Protein AF-A0A6P3CCT5-F1 (afdb_monomer)

Solvent-accessible surface area (backbone atoms only — not comparable to full-atom values): 7921 Å² total; per-residue (Å²): 136,66,64,49,77,50,80,49,79,46,83,69,104,43,73,28,43,35,42,39,41,29,48,18,34,95,93,54,44,45,71,53,70,60,90,46,42,30,32,32,35,24,36,34,40,35,41,38,34,51,84,94,44,77,41,50,36,39,38,41,37,44,31,42,36,44,36,47,75,50,70,50,91,81,46,33,38,36,37,40,35,42,33,44,34,41,35,41,36,40,40,79,89,43,51,36,42,35,39,35,42,39,35,41,36,40,36,34,40,70,86,44,35,40,39,38,40,40,37,40,38,37,43,34,38,41,88,93,40,39,39,39,39,38,37,42,41,40,37,41,33,45,59,96,84,43,73,49,77,47,76,50,75,48,77,45,80,102

Sequence (158 aa):
MRSSLGLRLEKHRGLSITTAFSLGNKQAPIFVQISWLGGGCWLETRAKYLEGKVEPSVSVGLSLGAIRAFNLAGVASGSFSILLYCYIEINTGGDRIAIGLSMTGSAVIVGFVNANVNLLLEASHSGGQTEGTGRLDVEVKISWFYTFRFKRSVTHHF

Organism: NCBI:txid488447

Structure (mmCIF, N/CA/C/O backbone):
data_AF-A0A6P3CCT5-F1
#
_entry.id   AF-A0A6P3CCT5-F1
#
loop_
_atom_site.group_PDB
_atom_site.id
_atom_site.type_symbol
_atom_site.label_atom_id
_atom_site.label_alt_id
_atom_site.label_comp_id
_atom_site.label_asym_id
_atom_site.label_entity_id
_atom_site.label_seq_id
_atom_site.pdbx_PDB_ins_code
_atom_site.Cartn_x
_atom_site.Cartn_y
_atom_site.Cartn_z
_atom_site.occupancy
_atom_site.B_iso_or_equiv
_a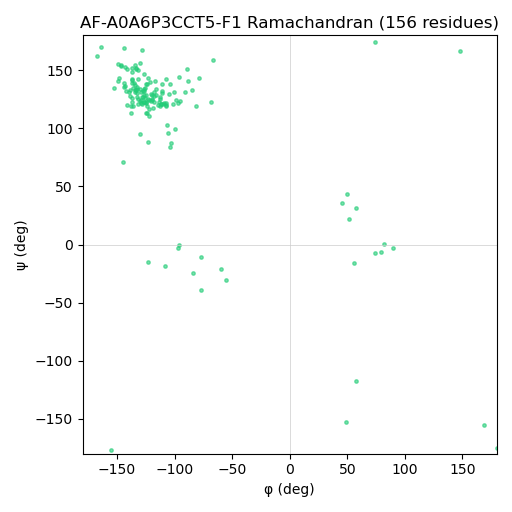tom_site.auth_seq_id
_atom_site.auth_comp_id
_atom_site.auth_asym_id
_atom_site.auth_atom_id
_atom_site.pdbx_PDB_model_num
ATOM 1 N N . MET A 1 1 ? 3.294 17.543 5.366 1.00 53.53 1 MET A N 1
ATOM 2 C CA . MET A 1 1 ? 2.774 16.638 6.414 1.00 53.53 1 MET A CA 1
ATOM 3 C C . MET A 1 1 ? 1.331 17.021 6.702 1.00 53.53 1 MET A C 1
ATOM 5 O O . MET A 1 1 ? 1.086 18.192 6.949 1.00 53.53 1 MET A O 1
ATOM 9 N N . ARG A 1 2 ? 0.378 16.086 6.587 1.00 61.22 2 ARG A N 1
ATOM 10 C CA . ARG A 1 2 ? -1.036 16.317 6.927 1.00 61.22 2 ARG A CA 1
ATOM 11 C C . ARG A 1 2 ? -1.321 15.654 8.272 1.00 61.22 2 ARG A C 1
ATOM 13 O O . ARG A 1 2 ? -1.739 14.502 8.323 1.00 61.22 2 ARG A O 1
ATOM 20 N N . SER A 1 3 ? -1.010 16.360 9.350 1.00 76.88 3 SER A N 1
ATOM 21 C CA . SER A 1 3 ? -1.578 16.051 10.658 1.00 76.88 3 SER A CA 1
ATOM 22 C C . SER A 1 3 ? -2.891 16.815 10.804 1.00 76.88 3 SER A C 1
ATOM 24 O O . SER A 1 3 ? -3.004 17.949 10.338 1.00 76.88 3 SER A O 1
ATOM 26 N N . SER A 1 4 ? -3.903 16.190 11.395 1.00 81.88 4 SER A N 1
ATOM 27 C CA . SER A 1 4 ? -5.170 16.862 11.670 1.00 81.88 4 SER A CA 1
ATOM 28 C C . SER A 1 4 ? -5.673 16.501 13.057 1.00 81.88 4 SER A C 1
ATOM 30 O O . SER A 1 4 ? -5.510 15.374 13.519 1.00 81.88 4 SER A O 1
ATOM 32 N N . LEU A 1 5 ? -6.257 17.488 13.726 1.00 85.56 5 LEU A N 1
ATOM 33 C CA . LEU A 1 5 ? -7.006 17.312 14.957 1.00 85.56 5 LEU A CA 1
ATOM 34 C C . LEU A 1 5 ? -8.345 18.013 14.752 1.00 85.56 5 LEU A C 1
ATOM 36 O O . LEU A 1 5 ? -8.381 19.187 14.387 1.00 85.56 5 LEU A O 1
ATOM 40 N N . GLY A 1 6 ? -9.434 17.282 14.939 1.00 84.69 6 GLY A N 1
ATOM 41 C CA . GLY A 1 6 ? -10.781 17.780 14.720 1.00 84.69 6 GLY A CA 1
ATOM 42 C C . GLY A 1 6 ? -11.697 17.395 15.866 1.00 84.69 6 GLY A C 1
ATOM 43 O O . GLY A 1 6 ? -11.688 16.256 16.328 1.00 84.69 6 GLY A O 1
ATOM 44 N N . LEU A 1 7 ? -12.514 18.353 16.291 1.00 86.38 7 LEU A N 1
ATOM 45 C CA . LEU A 1 7 ? -13.672 18.131 17.142 1.00 86.38 7 LEU A CA 1
ATOM 46 C C . LEU A 1 7 ? -14.901 18.571 16.349 1.00 86.38 7 LEU A C 1
ATOM 48 O O . LEU A 1 7 ? -14.976 19.716 15.906 1.00 86.38 7 LEU A O 1
ATOM 52 N N . ARG A 1 8 ? -15.860 17.668 16.163 1.00 85.25 8 ARG A N 1
ATOM 53 C CA . ARG A 1 8 ? -17.142 17.960 15.522 1.00 85.25 8 ARG A CA 1
ATOM 54 C C . ARG A 1 8 ? -18.260 17.670 16.510 1.00 85.25 8 ARG A C 1
ATOM 56 O O . ARG A 1 8 ? -18.356 16.562 17.033 1.00 85.25 8 ARG A O 1
ATOM 63 N N . LEU A 1 9 ? -19.086 18.680 16.751 1.00 83.50 9 LEU A N 1
ATOM 64 C CA . LEU A 1 9 ? -20.284 18.594 17.575 1.00 83.50 9 LEU A CA 1
ATOM 65 C C . LEU A 1 9 ? -21.486 18.650 16.638 1.00 83.50 9 LEU A C 1
ATOM 67 O O . LEU A 1 9 ? -21.662 19.636 15.925 1.00 83.50 9 LEU A O 1
ATOM 71 N N . GLU A 1 10 ? -22.302 17.604 16.627 1.00 81.31 10 GLU A N 1
ATOM 72 C CA . GLU A 1 10 ? -23.534 17.573 15.841 1.00 81.31 10 GLU A CA 1
ATOM 73 C C . GLU A 1 10 ? -24.719 17.227 16.730 1.00 81.31 10 GLU A C 1
ATOM 75 O O . GLU A 1 10 ? -24.674 16.286 17.525 1.00 81.31 10 GLU A O 1
ATOM 80 N N . LYS A 1 11 ? -25.802 17.990 16.583 1.00 72.88 11 LYS A N 1
ATOM 81 C CA . LYS A 1 11 ? -27.064 17.740 17.273 1.00 72.8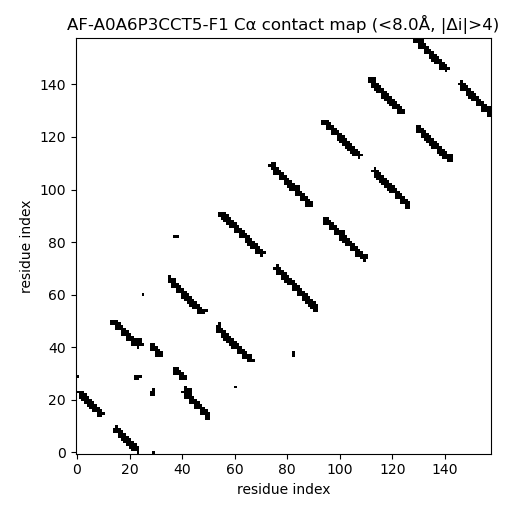8 11 LYS A CA 1
ATOM 82 C C . LYS A 1 11 ? -28.007 17.032 16.308 1.00 72.88 11 LYS A C 1
ATOM 84 O O . LYS A 1 11 ? -28.640 17.681 15.481 1.00 72.88 11 LYS A O 1
ATOM 89 N N . HIS A 1 12 ? -28.109 15.712 16.419 1.00 57.72 12 HIS A N 1
ATOM 90 C CA . HIS A 1 12 ? -29.017 14.906 15.603 1.00 57.72 12 HIS A CA 1
ATOM 91 C C . HIS A 1 12 ? -29.827 13.993 16.527 1.00 57.72 12 HIS A C 1
ATOM 93 O O . HIS A 1 12 ? -29.326 12.963 16.951 1.00 57.72 12 HIS A O 1
ATOM 99 N N . ARG A 1 13 ? -31.045 14.412 16.914 1.00 62.03 13 ARG A N 1
ATOM 100 C CA . ARG A 1 13 ? -31.913 13.784 17.951 1.00 62.03 13 ARG A CA 1
ATOM 101 C C . ARG A 1 13 ? -31.295 13.607 19.363 1.00 62.03 13 ARG A C 1
ATOM 103 O O . ARG A 1 13 ? -32.051 13.519 20.321 1.00 62.03 13 ARG A O 1
ATOM 110 N N . GLY A 1 14 ? -29.973 13.717 19.505 1.00 68.50 14 GLY A N 1
ATOM 111 C CA . GLY A 1 14 ? -29.174 13.816 20.730 1.00 68.50 14 GLY A CA 1
ATOM 112 C C . GLY A 1 14 ? -27.833 14.527 20.463 1.00 68.50 14 GLY A C 1
ATOM 113 O O . GLY A 1 14 ? -27.594 15.017 19.354 1.00 68.50 14 GLY A O 1
ATOM 114 N N . LEU A 1 15 ? -26.966 14.631 21.479 1.00 76.19 15 LEU A N 1
ATOM 115 C CA . LEU A 1 15 ? -25.616 15.199 21.348 1.00 76.19 15 LEU A CA 1
ATOM 116 C C . LEU A 1 15 ? -24.666 14.140 20.777 1.00 76.19 15 LEU A C 1
ATOM 118 O O . LEU A 1 15 ? -24.454 13.108 21.412 1.00 76.19 15 LEU A O 1
ATOM 122 N N . SER A 1 16 ? -24.073 14.413 19.616 1.00 80.75 16 SER A N 1
ATOM 123 C CA . SER A 1 16 ? -22.986 13.607 19.065 1.00 80.75 16 SER A CA 1
ATOM 124 C C . SER A 1 16 ? -21.677 14.388 19.087 1.00 80.75 16 SER A C 1
ATOM 126 O O . SER A 1 16 ? -21.623 15.563 18.712 1.00 80.75 16 SER A O 1
ATOM 128 N N . ILE A 1 17 ? -20.625 13.738 19.576 1.00 82.69 17 ILE A N 1
ATOM 129 C CA . ILE A 1 17 ? -19.292 14.324 19.711 1.00 82.69 17 ILE A CA 1
ATOM 130 C C . ILE A 1 17 ? -18.342 13.422 18.945 1.00 82.69 17 ILE A C 1
ATOM 132 O O . ILE A 1 17 ? -18.218 12.246 19.265 1.00 82.69 17 ILE A O 1
ATOM 136 N N . THR A 1 18 ? -17.677 13.953 17.927 1.00 84.94 18 THR A N 1
ATOM 137 C CA . THR A 1 18 ? -16.633 13.227 17.204 1.00 84.94 18 THR A CA 1
ATOM 138 C C . THR A 1 18 ? -15.305 13.921 17.427 1.00 84.94 18 THR A C 1
ATOM 140 O O . THR A 1 18 ? -15.148 15.082 17.052 1.00 84.94 18 THR A O 1
ATOM 143 N N . THR A 1 19 ? -14.345 13.210 18.006 1.00 87.94 19 THR A N 1
ATOM 144 C CA . THR A 1 19 ? -12.940 13.614 18.032 1.00 87.94 19 THR A CA 1
ATOM 145 C C . THR A 1 19 ? -12.169 12.783 17.020 1.00 87.94 19 THR A C 1
ATOM 147 O O . THR A 1 19 ? -12.398 11.582 16.870 1.00 87.94 19 THR A O 1
ATOM 150 N N . ALA A 1 20 ? -11.268 13.420 16.284 1.00 86.75 20 ALA A N 1
ATOM 151 C CA . ALA A 1 20 ? -10.399 12.755 15.329 1.00 86.75 20 ALA A CA 1
ATOM 152 C C . ALA A 1 20 ? -8.993 13.338 15.423 1.00 86.75 20 ALA A C 1
ATOM 154 O O . ALA A 1 20 ? -8.828 14.554 15.421 1.00 86.75 20 ALA A O 1
ATOM 155 N N . PHE A 1 21 ? -7.997 12.468 15.478 1.00 87.88 21 PHE A N 1
ATOM 156 C CA . PHE A 1 21 ? -6.584 12.785 15.394 1.00 87.88 21 PHE A CA 1
ATOM 157 C C . PHE A 1 21 ? -5.973 11.935 14.284 1.00 87.88 21 PHE A C 1
ATOM 159 O O . PHE A 1 21 ? -6.201 10.729 14.229 1.00 87.88 21 PHE A O 1
ATOM 166 N N . SER A 1 22 ? -5.202 12.547 13.396 1.00 85.69 22 SER A N 1
ATOM 167 C CA . SER A 1 22 ? -4.493 11.834 12.339 1.00 85.69 22 SER A CA 1
ATOM 168 C C . SER A 1 22 ? -3.068 12.351 12.221 1.00 85.69 22 SER A C 1
ATOM 170 O O . SER A 1 22 ? -2.830 13.560 12.171 1.00 85.69 22 SER A O 1
ATOM 172 N N . LEU A 1 23 ? -2.119 11.434 12.121 1.00 85.12 23 LEU A N 1
ATOM 173 C CA . LEU A 1 23 ? -0.722 11.677 11.815 1.00 85.12 23 LEU A CA 1
ATOM 174 C C . LEU A 1 23 ? -0.389 10.848 10.567 1.00 85.12 23 LEU A C 1
ATOM 176 O O . LEU A 1 23 ? -0.026 9.677 10.655 1.00 85.12 23 LEU A O 1
ATOM 180 N N . GLY A 1 24 ? -0.606 11.453 9.393 1.00 83.19 24 GLY A N 1
ATOM 181 C CA . GLY A 1 24 ? -0.783 10.702 8.146 1.00 83.19 24 GLY A CA 1
ATOM 182 C C . GLY A 1 24 ? -2.154 10.021 8.089 1.00 83.19 24 GLY A C 1
ATOM 183 O O . GLY A 1 24 ? -2.923 10.065 9.047 1.00 83.19 24 GLY A O 1
ATOM 184 N N . ASN A 1 25 ? -2.476 9.414 6.953 1.00 82.56 25 ASN A N 1
ATOM 185 C CA . ASN A 1 25 ? -3.620 8.512 6.831 1.00 82.56 25 ASN A CA 1
ATOM 186 C C . ASN A 1 25 ? -3.281 7.363 5.881 1.00 82.56 25 ASN A C 1
ATOM 188 O O . ASN A 1 25 ? -2.276 7.426 5.171 1.00 82.56 25 ASN A O 1
ATOM 192 N N . LYS A 1 26 ? -4.120 6.327 5.830 1.00 80.00 26 LYS A N 1
ATOM 193 C CA . LYS A 1 26 ? -3.873 5.163 4.957 1.00 80.00 26 LYS A CA 1
ATOM 194 C C . LYS A 1 26 ? -3.683 5.531 3.473 1.00 80.00 26 LYS A C 1
ATOM 196 O O . LYS A 1 26 ? -2.951 4.847 2.766 1.00 80.00 26 LYS A O 1
ATOM 201 N N . GLN A 1 27 ? -4.314 6.606 2.986 1.00 80.06 27 GLN A N 1
ATOM 202 C CA . GLN A 1 27 ? -4.180 7.058 1.588 1.00 80.06 27 GLN A CA 1
ATOM 203 C C . GLN A 1 27 ? -2.943 7.936 1.334 1.00 80.06 27 GLN A C 1
ATOM 205 O O . GLN A 1 27 ? -2.474 8.041 0.204 1.00 80.06 27 GLN A O 1
ATOM 210 N N . ALA A 1 28 ? -2.437 8.594 2.369 1.00 81.06 28 ALA A N 1
ATOM 211 C CA . ALA A 1 28 ? -1.333 9.539 2.350 1.00 81.06 28 ALA A CA 1
ATOM 212 C C . ALA A 1 28 ? -0.527 9.381 3.653 1.00 81.06 28 ALA A C 1
ATOM 214 O O . ALA A 1 28 ? -0.595 10.242 4.545 1.00 81.06 28 ALA A O 1
ATOM 215 N N . PRO A 1 29 ? 0.209 8.262 3.795 1.00 85.00 29 PRO A N 1
ATOM 216 C CA . PRO A 1 29 ? 1.029 8.018 4.969 1.00 85.00 29 PRO A CA 1
ATOM 217 C C . PRO A 1 29 ? 2.180 9.025 5.033 1.00 85.00 29 PRO A C 1
ATOM 219 O O . PRO A 1 29 ? 2.581 9.629 4.033 1.00 85.00 29 PRO A O 1
ATOM 222 N N . ILE A 1 30 ? 2.739 9.206 6.226 1.00 89.12 30 ILE A N 1
ATOM 223 C CA . ILE A 1 30 ? 4.017 9.898 6.376 1.00 89.12 30 ILE A CA 1
ATOM 224 C C . ILE A 1 30 ? 5.075 8.999 5.765 1.00 89.12 30 ILE A C 1
ATOM 226 O O . ILE A 1 30 ? 5.213 7.863 6.193 1.00 89.12 30 ILE A O 1
ATOM 230 N N . PHE A 1 31 ? 5.815 9.503 4.784 1.00 88.69 31 PHE A N 1
ATOM 231 C CA . PHE A 1 31 ? 6.798 8.729 4.040 1.00 88.69 31 PHE A CA 1
ATOM 232 C C . PHE A 1 31 ? 8.212 9.274 4.272 1.00 88.69 31 PHE A C 1
ATOM 234 O O . PHE A 1 31 ? 8.431 10.485 4.214 1.00 88.69 31 PHE A O 1
ATOM 241 N N . VAL A 1 32 ? 9.163 8.378 4.530 1.00 90.44 32 VAL A N 1
ATOM 242 C CA . VAL A 1 32 ? 10.586 8.670 4.727 1.00 90.44 32 VAL A CA 1
ATOM 243 C C . VAL A 1 32 ? 11.402 7.731 3.848 1.00 90.44 32 VAL A C 1
ATOM 245 O O . VAL A 1 32 ? 11.166 6.525 3.819 1.00 90.44 32 VAL A O 1
ATOM 248 N N . GLN A 1 33 ? 12.392 8.280 3.148 1.00 91.88 33 GLN A N 1
ATOM 249 C CA . GLN A 1 33 ? 13.327 7.507 2.339 1.00 91.88 33 GLN A CA 1
ATOM 250 C C . GLN A 1 33 ? 14.761 7.945 2.617 1.00 91.88 33 GLN A C 1
ATOM 252 O O . GLN A 1 33 ? 15.081 9.132 2.571 1.00 91.88 33 GLN A O 1
ATOM 257 N N . ILE A 1 34 ? 15.624 6.966 2.877 1.00 89.94 34 ILE A N 1
ATOM 258 C CA . ILE A 1 34 ? 17.061 7.129 3.068 1.00 89.94 34 ILE A CA 1
ATOM 259 C C . ILE A 1 34 ? 17.754 6.250 2.030 1.00 89.94 34 ILE A C 1
ATOM 261 O O . ILE A 1 34 ? 17.732 5.022 2.109 1.00 89.94 34 ILE A O 1
ATOM 265 N N . SER A 1 35 ? 18.395 6.886 1.048 1.00 90.75 35 SER A N 1
ATOM 266 C CA . SER A 1 35 ? 19.015 6.190 -0.084 1.00 90.75 35 SER A CA 1
ATOM 267 C C . SER A 1 35 ? 17.982 5.337 -0.843 1.00 90.75 35 SER A C 1
ATOM 269 O O . SER A 1 35 ? 17.022 5.880 -1.392 1.00 90.75 35 SER A O 1
ATOM 271 N N . TRP A 1 36 ? 18.162 4.017 -0.873 1.00 89.75 36 TRP A N 1
ATOM 272 C CA . TRP A 1 36 ? 17.258 3.063 -1.512 1.00 89.75 36 TRP A CA 1
ATOM 273 C C . TRP A 1 36 ? 16.266 2.419 -0.538 1.00 89.75 36 TRP A C 1
ATOM 275 O O . TRP A 1 36 ? 15.431 1.632 -0.966 1.00 89.75 36 TRP A O 1
ATOM 285 N N . LEU A 1 37 ? 16.346 2.725 0.758 1.00 93.50 37 LEU A N 1
ATOM 286 C CA . LEU A 1 37 ? 15.405 2.236 1.760 1.00 93.50 37 LEU A CA 1
ATOM 287 C C . LEU A 1 37 ? 14.321 3.285 1.970 1.00 93.50 37 LEU A C 1
ATOM 289 O O . LEU A 1 37 ? 14.615 4.436 2.283 1.00 93.50 37 LEU A O 1
ATOM 293 N N . GLY A 1 38 ? 13.069 2.897 1.781 1.00 92.12 38 GLY A N 1
ATOM 294 C CA . GLY A 1 38 ? 11.913 3.771 1.908 1.00 92.12 38 GLY A CA 1
ATOM 295 C C . GLY A 1 38 ? 10.816 3.109 2.717 1.00 92.12 38 GLY A C 1
ATOM 296 O O . GLY A 1 38 ? 10.688 1.888 2.738 1.00 92.12 38 GLY A O 1
ATOM 297 N N . GLY A 1 39 ? 10.012 3.915 3.387 1.00 90.69 39 GLY A N 1
ATOM 298 C CA . GLY A 1 39 ? 8.905 3.418 4.175 1.00 90.69 39 GLY A CA 1
ATOM 299 C C . GLY A 1 39 ? 7.962 4.526 4.580 1.00 90.69 39 GLY A C 1
ATOM 300 O O . GLY A 1 39 ? 8.307 5.706 4.542 1.00 90.69 39 GLY A O 1
ATOM 301 N N . GLY A 1 40 ? 6.757 4.149 4.968 1.00 91.88 40 GLY A N 1
ATOM 302 C CA . GLY A 1 40 ? 5.790 5.096 5.480 1.00 91.88 40 GLY A CA 1
ATOM 303 C C . GLY A 1 40 ? 4.973 4.545 6.626 1.00 91.88 40 GLY A C 1
ATOM 304 O O . GLY A 1 40 ? 4.741 3.344 6.715 1.00 91.88 40 GLY A O 1
ATOM 305 N N . CYS A 1 41 ? 4.529 5.431 7.502 1.00 92.19 41 CYS A N 1
ATOM 306 C CA . CYS A 1 41 ? 3.655 5.098 8.610 1.00 92.19 41 CYS A CA 1
ATOM 307 C C . CYS A 1 41 ? 2.456 6.039 8.662 1.00 92.19 41 CYS A C 1
ATOM 309 O O . CYS A 1 41 ? 2.486 7.162 8.149 1.00 92.19 41 CYS A O 1
ATOM 311 N N . TRP A 1 42 ? 1.382 5.572 9.282 1.00 92.38 42 TRP A N 1
ATOM 312 C CA . TRP A 1 42 ? 0.243 6.410 9.613 1.00 92.38 42 TRP A CA 1
ATOM 313 C C . TRP A 1 42 ? -0.342 5.993 10.955 1.00 92.38 42 TRP A C 1
ATOM 315 O O . TRP A 1 42 ? -0.233 4.840 11.376 1.00 92.38 42 TRP A O 1
ATOM 325 N N . LEU A 1 43 ? -0.961 6.963 11.615 1.00 91.75 43 LEU A N 1
ATOM 326 C CA . LEU A 1 43 ? -1.712 6.780 12.844 1.00 91.75 43 LEU A CA 1
ATOM 327 C C . LEU A 1 43 ? -2.988 7.608 12.736 1.00 91.75 43 LEU A C 1
ATOM 329 O O . LEU A 1 43 ? -2.928 8.829 12.615 1.00 91.75 43 LEU A O 1
ATOM 333 N N . GLU A 1 44 ? -4.136 6.954 12.797 1.00 90.81 44 GLU A N 1
ATOM 334 C CA . GLU A 1 44 ? -5.445 7.591 12.805 1.00 90.81 44 GLU A CA 1
ATOM 335 C C . GLU A 1 44 ? -6.226 7.102 14.019 1.00 90.81 44 GLU A C 1
ATOM 337 O O . GLU A 1 44 ? -6.404 5.906 14.219 1.00 90.81 44 GLU A O 1
ATOM 342 N N . THR A 1 45 ? -6.717 8.039 14.818 1.00 90.12 45 THR A N 1
ATOM 343 C CA . THR A 1 45 ? -7.561 7.768 15.978 1.00 90.12 45 THR A CA 1
ATOM 344 C C . THR A 1 45 ? -8.823 8.595 15.846 1.00 90.12 45 THR A C 1
ATOM 346 O O . THR A 1 45 ? -8.777 9.807 15.648 1.00 90.12 45 THR A O 1
ATOM 349 N N . ARG A 1 46 ? -9.977 7.958 15.978 1.00 89.06 46 ARG A N 1
ATOM 350 C CA . ARG A 1 46 ? -11.281 8.608 15.969 1.00 89.06 46 ARG A CA 1
ATOM 351 C C . ARG A 1 46 ? -12.117 8.044 17.104 1.00 89.06 46 ARG A C 1
ATOM 353 O O . ARG A 1 46 ? -12.208 6.834 17.256 1.00 89.06 46 ARG A O 1
ATOM 360 N N . ALA A 1 47 ? -12.752 8.912 17.878 1.00 87.50 47 ALA A N 1
ATOM 361 C CA . ALA A 1 47 ? -13.756 8.508 18.850 1.00 87.50 47 ALA A CA 1
ATOM 362 C C . ALA A 1 47 ? -15.059 9.234 18.535 1.00 87.50 47 ALA A C 1
ATOM 364 O O . ALA A 1 47 ? -15.094 10.462 18.427 1.00 87.50 47 ALA A O 1
ATOM 365 N N . LYS A 1 48 ? -16.129 8.463 18.356 1.00 86.44 48 LYS A N 1
ATOM 366 C CA . LYS A 1 48 ? -17.468 8.991 18.116 1.00 86.44 48 LYS A CA 1
ATOM 367 C C . LYS A 1 48 ? -18.357 8.641 19.300 1.00 86.44 48 LYS A C 1
ATOM 369 O O . LYS A 1 48 ? -18.523 7.477 19.633 1.00 86.44 48 LYS A O 1
ATOM 374 N N . TYR A 1 49 ? -18.932 9.653 19.929 1.00 82.75 49 TYR A N 1
ATOM 375 C CA . TYR A 1 49 ? -19.981 9.500 20.922 1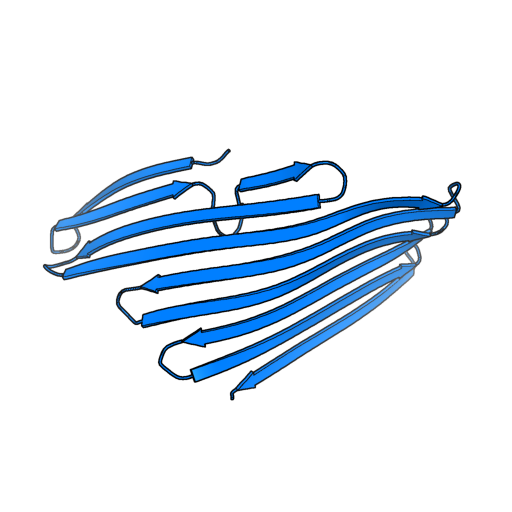.00 82.75 49 TYR A CA 1
ATOM 376 C C . TYR A 1 49 ? -21.334 9.706 20.247 1.00 82.75 49 TYR A C 1
ATOM 378 O O . TYR A 1 49 ? -21.575 10.768 19.664 1.00 82.75 49 TYR A O 1
ATOM 386 N N . LEU A 1 50 ? -22.203 8.702 20.319 1.00 82.62 50 LEU A N 1
ATOM 387 C CA . LEU A 1 50 ? -23.566 8.748 19.799 1.00 82.62 50 LEU A CA 1
ATOM 388 C C . LEU A 1 50 ? -24.504 8.128 20.840 1.00 82.62 50 LEU A C 1
ATOM 390 O O . LEU A 1 50 ? -24.339 6.966 21.200 1.00 82.62 50 LEU A O 1
ATOM 394 N N . GLU A 1 51 ? -25.469 8.909 21.334 1.00 73.50 51 GLU A N 1
ATOM 395 C CA . GLU A 1 51 ? -26.591 8.410 22.153 1.00 73.50 51 GLU A CA 1
ATOM 396 C C . GLU A 1 51 ? -26.178 7.493 23.332 1.00 73.50 51 GLU A C 1
ATOM 398 O O . GLU A 1 51 ? -26.795 6.462 23.586 1.00 73.50 51 GLU A O 1
ATOM 403 N N . GLY A 1 52 ? -25.118 7.854 24.068 1.00 74.25 52 GLY A N 1
ATOM 404 C CA . GLY A 1 52 ? -24.658 7.092 25.242 1.00 74.25 52 GLY A CA 1
ATOM 405 C C . GLY A 1 52 ? -23.629 5.997 24.952 1.00 74.25 52 GLY A C 1
ATOM 406 O O . GLY A 1 52 ? -23.126 5.384 25.891 1.00 74.25 52 GLY A O 1
ATOM 407 N N . LYS A 1 53 ? -23.270 5.762 23.683 1.00 79.88 53 LYS A N 1
ATOM 408 C CA . LYS A 1 53 ? -22.225 4.809 23.283 1.00 79.88 53 LYS A CA 1
ATOM 409 C C . LYS A 1 53 ? -21.004 5.533 22.728 1.00 79.88 53 LYS A C 1
ATOM 411 O O . LYS A 1 53 ? -21.127 6.494 21.970 1.00 79.88 53 LYS A O 1
ATOM 416 N N . VAL A 1 54 ? -19.822 5.055 23.113 1.00 82.81 54 VAL A N 1
ATOM 417 C CA . VAL A 1 54 ? -18.534 5.494 22.565 1.00 82.81 54 VAL A CA 1
ATOM 418 C C . VAL A 1 54 ? -18.067 4.445 21.564 1.00 82.81 54 VAL A C 1
ATOM 420 O O . VAL A 1 54 ? -17.870 3.289 21.925 1.00 82.81 54 VAL A O 1
ATOM 423 N N . GLU A 1 55 ? -17.870 4.864 20.322 1.00 86.75 55 GLU A N 1
ATOM 424 C CA . GLU A 1 55 ? -17.320 4.058 19.240 1.00 86.75 55 GLU A CA 1
ATOM 425 C C . GLU A 1 55 ? -15.877 4.510 18.959 1.00 86.75 55 GLU A C 1
ATOM 427 O O . GLU A 1 55 ? -15.666 5.514 18.263 1.00 86.75 55 GLU A O 1
ATOM 432 N N . PRO A 1 56 ? -14.864 3.834 19.536 1.00 86.69 56 PRO A N 1
ATOM 433 C CA . PRO A 1 56 ? -13.473 4.085 19.196 1.00 86.69 56 PRO A CA 1
ATOM 434 C C . PRO A 1 56 ? -13.106 3.400 17.874 1.00 86.69 56 PRO A C 1
ATOM 436 O O . PRO A 1 56 ? -13.544 2.285 17.581 1.00 86.69 56 PRO A O 1
ATOM 439 N N . SER A 1 57 ? -12.268 4.079 17.100 1.00 89.94 57 SER A N 1
ATOM 440 C CA . SER A 1 57 ? -11.659 3.610 15.863 1.00 89.94 57 SER A CA 1
ATOM 441 C C . SER A 1 57 ? -10.189 4.020 15.863 1.00 89.94 57 SER A C 1
ATOM 443 O O . SER A 1 57 ? -9.866 5.198 16.018 1.00 89.94 57 SER A O 1
ATOM 445 N N . VAL A 1 58 ? -9.292 3.051 15.731 1.00 91.31 58 VAL A N 1
ATOM 446 C CA . VAL A 1 58 ? -7.843 3.258 15.688 1.00 91.31 58 VAL A CA 1
ATOM 447 C C . VAL A 1 58 ? -7.299 2.530 14.468 1.00 91.31 58 VAL A C 1
ATOM 449 O O . VAL A 1 58 ? -7.607 1.363 14.261 1.00 91.31 58 VAL A O 1
ATOM 452 N N . SER A 1 59 ? -6.480 3.198 13.665 1.00 92.50 59 SER A N 1
ATOM 453 C CA . SER A 1 59 ? -5.742 2.611 12.551 1.00 92.50 59 SER A CA 1
ATOM 454 C C . SER A 1 59 ? -4.279 2.992 12.685 1.00 92.50 59 SER A C 1
ATOM 456 O O . SER A 1 59 ? -3.937 4.174 12.716 1.00 92.50 59 SER A O 1
ATOM 458 N N . VAL A 1 60 ? -3.412 1.992 12.780 1.00 93.38 60 VAL A N 1
ATOM 459 C CA . VAL A 1 60 ? -1.962 2.180 12.821 1.00 93.38 60 VAL A CA 1
ATOM 460 C C . VAL A 1 60 ? -1.353 1.309 11.753 1.00 93.38 60 VAL A C 1
ATOM 462 O O . VAL A 1 60 ? -1.674 0.126 11.670 1.00 93.38 60 VAL A O 1
ATOM 465 N N . GLY A 1 61 ? -0.451 1.869 10.960 1.00 93.94 61 GLY A N 1
ATOM 466 C CA . GLY A 1 61 ? 0.252 1.095 9.957 1.00 93.94 61 GLY A CA 1
ATOM 467 C C . GLY A 1 61 ? 1.673 1.559 9.736 1.00 93.94 61 GLY A C 1
ATOM 468 O O . GLY A 1 61 ? 2.025 2.721 9.957 1.00 93.94 61 GLY A O 1
ATOM 469 N N . LEU A 1 62 ? 2.485 0.611 9.292 1.00 94.25 62 LEU A N 1
ATOM 470 C CA . LEU A 1 62 ? 3.884 0.787 8.954 1.00 94.25 62 LEU A CA 1
ATOM 471 C C . LEU A 1 62 ? 4.170 0.043 7.653 1.00 94.25 62 LEU A C 1
ATOM 473 O O . LEU A 1 62 ? 3.684 -1.059 7.421 1.00 94.25 62 LEU A O 1
ATOM 477 N N . SER A 1 63 ? 4.996 0.645 6.816 1.00 94.25 63 SER A N 1
ATOM 478 C CA . SER A 1 63 ? 5.508 0.069 5.584 1.00 94.25 63 SER A CA 1
ATOM 479 C C . SER A 1 63 ? 6.987 0.388 5.458 1.00 94.25 63 SER A C 1
ATOM 481 O O . SER A 1 63 ? 7.413 1.493 5.791 1.00 94.25 63 SER A O 1
ATOM 483 N N . LEU A 1 64 ? 7.773 -0.582 5.012 1.00 94.88 64 LEU A N 1
ATOM 484 C CA . LEU A 1 64 ? 9.224 -0.502 4.887 1.00 94.88 64 LEU A CA 1
ATOM 485 C C . LEU A 1 64 ? 9.669 -1.355 3.703 1.00 94.88 64 LEU A C 1
ATOM 487 O O . LEU A 1 64 ? 9.144 -2.443 3.471 1.00 94.88 64 LEU A O 1
ATOM 491 N N . GLY A 1 65 ? 10.674 -0.896 2.973 1.00 94.06 65 GLY A N 1
ATOM 492 C CA . GLY A 1 65 ? 11.266 -1.692 1.917 1.00 94.06 65 GLY A CA 1
ATOM 493 C C . GLY A 1 65 ? 12.216 -0.916 1.025 1.00 94.06 65 GLY A C 1
ATOM 494 O O . GLY A 1 65 ? 12.827 0.069 1.437 1.00 94.06 65 GLY A O 1
ATOM 495 N N . ALA A 1 66 ? 12.378 -1.407 -0.196 1.00 94.38 66 ALA A N 1
ATOM 496 C CA . ALA A 1 66 ? 13.352 -0.915 -1.151 1.00 94.38 66 ALA A CA 1
ATOM 497 C C . ALA A 1 66 ? 12.668 -0.078 -2.228 1.00 94.38 66 ALA A C 1
ATOM 499 O O . ALA A 1 66 ? 11.719 -0.534 -2.860 1.00 94.38 66 ALA A O 1
ATOM 500 N N . ILE A 1 67 ? 13.177 1.123 -2.478 1.00 94.12 67 ILE A N 1
ATOM 501 C CA . ILE A 1 67 ? 12.756 1.997 -3.568 1.00 94.12 67 ILE A CA 1
ATOM 502 C C . ILE A 1 67 ? 13.994 2.464 -4.307 1.00 94.12 67 ILE A C 1
ATOM 504 O O . ILE A 1 67 ? 14.894 3.062 -3.721 1.00 94.12 67 ILE A O 1
ATOM 508 N N . ARG A 1 68 ? 14.054 2.209 -5.611 1.00 94.19 68 ARG A N 1
ATOM 509 C CA . ARG A 1 68 ? 15.211 2.594 -6.413 1.00 94.19 68 ARG A CA 1
ATOM 510 C C . ARG A 1 68 ? 14.787 3.024 -7.802 1.00 94.19 68 ARG A C 1
ATOM 512 O O . ARG A 1 68 ? 13.972 2.368 -8.444 1.00 94.19 68 ARG A O 1
ATOM 519 N N . ALA A 1 69 ? 15.415 4.086 -8.289 1.00 92.81 69 ALA A N 1
ATOM 520 C CA . ALA A 1 69 ? 15.437 4.408 -9.706 1.00 92.81 69 ALA A CA 1
ATOM 521 C C . ALA A 1 69 ? 16.639 3.731 -10.381 1.00 92.81 69 ALA A C 1
ATOM 523 O O . ALA A 1 69 ? 17.679 3.487 -9.760 1.00 92.81 69 ALA A O 1
ATOM 524 N N . PHE A 1 70 ? 16.520 3.418 -11.662 1.00 91.19 70 PHE A N 1
ATOM 525 C CA . PHE A 1 70 ? 17.622 2.934 -12.479 1.00 91.19 70 PHE A CA 1
ATOM 526 C C . PHE A 1 70 ? 17.616 3.613 -13.846 1.00 91.19 70 PHE A C 1
ATOM 528 O O . PHE A 1 70 ? 16.577 4.020 -14.363 1.00 91.19 70 PHE A O 1
ATOM 535 N N . ASN A 1 71 ? 18.807 3.728 -14.424 1.00 91.69 71 ASN A N 1
ATOM 536 C CA . ASN A 1 71 ? 19.015 4.183 -15.787 1.00 91.69 71 ASN A CA 1
ATOM 537 C C . ASN A 1 71 ? 20.143 3.339 -16.391 1.00 91.69 71 ASN A C 1
ATOM 539 O O . ASN A 1 71 ? 21.246 3.297 -15.850 1.00 91.69 71 ASN A O 1
ATOM 543 N N . LEU A 1 72 ? 19.837 2.624 -17.466 1.00 87.88 72 LEU A N 1
ATOM 544 C CA . LEU A 1 72 ? 20.753 1.791 -18.229 1.00 87.88 72 LEU A CA 1
ATOM 545 C C . LEU A 1 72 ? 21.118 2.543 -19.507 1.00 87.88 72 LEU A C 1
ATOM 547 O O . LEU A 1 72 ? 20.451 2.380 -20.526 1.00 87.88 72 LEU A O 1
ATOM 551 N N . ALA A 1 73 ? 22.158 3.379 -19.427 1.00 84.12 73 ALA A N 1
ATOM 552 C CA . ALA A 1 73 ? 22.802 4.049 -20.563 1.00 84.12 73 ALA A CA 1
ATOM 553 C C . ALA A 1 73 ? 21.825 4.682 -21.584 1.00 84.12 73 ALA A C 1
ATOM 555 O O . ALA A 1 73 ? 22.061 4.633 -22.787 1.00 84.12 73 ALA A O 1
ATOM 556 N N . GLY A 1 74 ? 20.694 5.228 -21.117 1.00 77.75 74 GLY A N 1
ATOM 557 C CA . GLY A 1 74 ? 19.648 5.800 -21.977 1.00 77.75 74 GLY A CA 1
ATOM 558 C C . GLY A 1 74 ? 18.779 4.792 -22.748 1.00 77.75 74 GLY A C 1
ATOM 559 O O . GLY A 1 74 ? 17.779 5.193 -23.336 1.00 77.75 74 GLY A O 1
ATOM 560 N N . VAL A 1 75 ? 19.099 3.495 -22.714 1.00 86.56 75 VAL A N 1
ATOM 561 C CA . VAL A 1 75 ? 18.313 2.419 -23.345 1.00 86.56 75 VAL A CA 1
ATOM 562 C C . VAL A 1 75 ? 17.084 2.078 -22.511 1.00 86.56 75 VAL A C 1
ATOM 564 O O . VAL A 1 75 ? 16.017 1.828 -23.063 1.00 86.56 75 VAL A O 1
ATOM 567 N N . ALA A 1 76 ? 17.211 2.074 -21.186 1.00 88.88 76 ALA A N 1
ATOM 568 C CA . ALA A 1 76 ? 16.081 1.850 -20.296 1.00 88.88 76 ALA A CA 1
ATOM 569 C C . ALA A 1 76 ? 16.200 2.704 -19.037 1.00 88.88 76 ALA A C 1
ATOM 571 O O . ALA A 1 76 ? 17.258 2.768 -18.416 1.00 88.88 76 ALA A O 1
ATOM 572 N N . SER A 1 77 ? 15.111 3.338 -18.630 1.00 93.69 77 SER A N 1
ATOM 573 C CA . SER A 1 77 ? 15.027 4.061 -17.364 1.00 93.69 77 SER A CA 1
ATOM 574 C C . SER A 1 77 ? 13.764 3.657 -16.631 1.00 93.69 77 SER A C 1
ATOM 576 O O . SER A 1 77 ? 12.776 3.268 -17.242 1.00 93.69 77 SER A O 1
ATOM 578 N N . GLY A 1 78 ? 13.792 3.693 -15.309 1.00 93.81 78 GLY A N 1
ATOM 579 C CA . GLY A 1 78 ? 12.650 3.236 -14.544 1.00 93.81 78 GLY A CA 1
ATOM 580 C C . GLY A 1 78 ? 12.854 3.341 -13.053 1.00 93.81 78 GLY A C 1
ATOM 581 O O . GLY A 1 78 ? 13.870 3.841 -12.563 1.00 93.81 78 GLY A O 1
ATOM 582 N N . SER A 1 79 ? 11.868 2.845 -12.329 1.00 94.44 79 SER A N 1
ATOM 583 C CA . SER A 1 79 ? 11.907 2.730 -10.886 1.00 94.44 79 SER A CA 1
ATOM 584 C C . SER A 1 79 ? 11.151 1.497 -10.436 1.00 94.44 79 SER A C 1
ATOM 586 O O . SER A 1 79 ? 10.244 1.009 -11.108 1.00 94.44 79 SER A O 1
ATOM 588 N N . PHE A 1 80 ? 11.532 0.992 -9.275 1.00 94.69 80 PHE A N 1
ATOM 589 C CA . PHE A 1 80 ? 10.754 -0.006 -8.572 1.00 94.69 80 PHE A CA 1
ATOM 590 C C . PHE A 1 80 ? 10.649 0.366 -7.100 1.00 94.69 80 PHE A C 1
ATOM 592 O O . PHE A 1 80 ? 11.511 1.052 -6.545 1.00 94.69 80 PHE A O 1
ATOM 599 N N . SER A 1 81 ? 9.584 -0.115 -6.481 1.00 94.62 81 SER A N 1
ATOM 600 C CA . SER A 1 81 ? 9.336 -0.049 -5.056 1.00 94.62 81 SER A CA 1
ATOM 601 C C . SER A 1 81 ? 8.798 -1.399 -4.607 1.00 94.62 81 SER A C 1
ATOM 603 O O . SER A 1 81 ? 7.833 -1.899 -5.173 1.00 94.62 81 SER A O 1
ATOM 605 N N . ILE A 1 82 ? 9.439 -1.995 -3.611 1.00 95.44 82 ILE A N 1
ATOM 606 C CA . ILE A 1 82 ? 8.996 -3.215 -2.941 1.00 95.44 82 ILE A CA 1
ATOM 607 C C . ILE A 1 82 ? 8.861 -2.851 -1.472 1.00 95.44 82 ILE A C 1
ATOM 609 O O . ILE A 1 82 ? 9.848 -2.489 -0.843 1.00 95.44 82 ILE A O 1
ATOM 613 N N . LEU A 1 83 ? 7.650 -2.924 -0.941 1.00 95.31 83 LEU A N 1
ATOM 614 C CA . LEU A 1 83 ? 7.286 -2.507 0.404 1.00 95.31 83 LEU A CA 1
ATOM 615 C C . LEU A 1 83 ? 6.615 -3.678 1.113 1.00 95.31 83 LEU A C 1
ATOM 617 O O . LEU A 1 83 ? 5.585 -4.176 0.665 1.00 95.31 83 LEU A O 1
ATOM 621 N N . LEU A 1 84 ? 7.179 -4.084 2.241 1.00 96.00 84 LEU A N 1
ATOM 622 C CA . LEU A 1 84 ? 6.474 -4.887 3.228 1.00 96.00 84 LEU A CA 1
ATOM 623 C C . LEU A 1 84 ? 5.699 -3.936 4.127 1.00 96.00 84 LEU A C 1
ATOM 625 O O . LEU A 1 84 ? 6.243 -2.928 4.576 1.00 96.00 84 LEU A O 1
ATOM 629 N N . TYR A 1 85 ? 4.435 -4.236 4.383 1.00 94.75 85 TYR A N 1
ATOM 630 C CA . TYR A 1 85 ? 3.602 -3.424 5.253 1.00 94.75 85 TYR A CA 1
ATOM 631 C C . TYR A 1 85 ? 2.834 -4.283 6.242 1.00 94.75 85 TYR A C 1
ATOM 633 O O . TYR A 1 85 ? 2.505 -5.437 5.979 1.00 94.75 85 TYR A O 1
ATOM 641 N N . CYS A 1 86 ? 2.545 -3.698 7.394 1.00 95.31 86 CYS A N 1
ATOM 642 C CA . CYS A 1 86 ? 1.608 -4.233 8.355 1.00 95.31 86 CYS A CA 1
ATOM 643 C C . CYS A 1 86 ? 0.734 -3.105 8.883 1.00 95.31 86 CYS A C 1
ATOM 645 O O . CYS A 1 86 ? 1.162 -1.951 8.977 1.00 95.31 86 CYS A O 1
ATOM 647 N N . TYR A 1 87 ? -0.505 -3.429 9.214 1.00 94.94 87 TYR A N 1
ATOM 648 C CA . TYR A 1 87 ? -1.382 -2.487 9.876 1.00 94.94 87 TYR A CA 1
ATOM 649 C C . TYR A 1 87 ? -2.367 -3.197 10.790 1.00 94.94 87 TYR A C 1
ATOM 651 O O . TYR A 1 87 ? -2.697 -4.370 10.607 1.00 94.94 87 TYR A O 1
ATOM 659 N N . ILE A 1 88 ? -2.828 -2.451 11.783 1.00 93.88 88 ILE A N 1
ATOM 660 C CA . ILE A 1 88 ? -3.840 -2.868 12.738 1.00 93.88 88 ILE A CA 1
ATOM 661 C C . ILE A 1 88 ? -4.949 -1.825 12.693 1.00 93.88 88 ILE A C 1
ATOM 663 O O . ILE A 1 88 ? -4.700 -0.624 12.802 1.00 93.88 88 ILE A O 1
ATOM 667 N N . GLU A 1 89 ? -6.174 -2.293 12.519 1.00 93.12 89 GLU A N 1
ATOM 668 C CA . GLU A 1 89 ? -7.393 -1.502 12.578 1.00 93.12 89 GLU A CA 1
ATOM 669 C C . GLU A 1 89 ? -8.251 -2.055 13.718 1.00 93.12 89 GLU A C 1
ATOM 671 O O . GLU A 1 89 ? -8.650 -3.214 13.700 1.00 93.12 89 GLU A O 1
ATOM 676 N N . ILE A 1 90 ? -8.517 -1.236 14.730 1.00 91.06 90 ILE A N 1
ATOM 677 C CA . ILE A 1 90 ? -9.369 -1.579 15.868 1.00 91.06 90 ILE A CA 1
ATOM 678 C C . ILE A 1 90 ? -10.608 -0.709 15.774 1.00 91.06 90 ILE A C 1
ATOM 680 O O . ILE A 1 90 ? -10.511 0.515 15.831 1.00 91.06 90 ILE A O 1
ATOM 684 N N . ASN A 1 91 ? -11.771 -1.336 15.655 1.00 88.38 91 ASN A N 1
ATOM 685 C CA . ASN A 1 91 ? -13.060 -0.661 15.665 1.00 88.38 91 ASN A CA 1
ATOM 686 C C . ASN A 1 91 ? -13.981 -1.316 16.697 1.00 88.38 91 ASN A C 1
ATOM 688 O O . ASN A 1 91 ? -13.744 -2.426 17.164 1.00 88.38 91 ASN A O 1
ATOM 692 N N . THR A 1 92 ? -15.093 -0.656 17.014 1.00 80.31 92 THR A N 1
ATOM 693 C CA . THR A 1 92 ? -16.098 -1.172 17.964 1.00 80.31 92 THR A CA 1
ATOM 694 C C . THR A 1 92 ? -16.707 -2.516 17.531 1.00 80.31 92 THR A C 1
ATOM 696 O O . THR A 1 92 ? -17.222 -3.249 18.367 1.00 80.31 92 THR A O 1
ATOM 699 N N . GLY A 1 93 ? -16.634 -2.847 16.236 1.00 75.81 93 GLY A N 1
ATOM 700 C CA . GLY A 1 93 ? -17.131 -4.101 15.659 1.00 75.81 93 GLY A CA 1
ATOM 701 C C . GLY A 1 93 ? -16.086 -5.208 15.479 1.00 75.81 93 GLY A C 1
ATOM 702 O O . GLY A 1 93 ? -16.447 -6.268 14.980 1.00 75.81 93 GLY A O 1
ATOM 703 N N . GLY A 1 94 ? -14.820 -4.978 15.845 1.00 82.94 94 GLY A N 1
ATOM 704 C CA . GLY A 1 94 ? -13.760 -5.978 15.721 1.00 82.94 94 GLY A CA 1
ATOM 705 C C . GLY A 1 94 ? -12.384 -5.389 15.427 1.00 82.94 94 GLY A C 1
ATOM 706 O O . GLY A 1 94 ? -12.238 -4.215 15.067 1.00 82.94 94 GLY A O 1
ATOM 707 N N . ASP A 1 95 ? -11.376 -6.235 15.582 1.00 90.62 95 ASP A N 1
ATOM 708 C CA . ASP A 1 95 ? -10.000 -5.989 15.193 1.00 90.62 95 ASP A CA 1
ATOM 709 C C . ASP A 1 95 ? -9.706 -6.597 13.815 1.00 90.62 95 ASP A C 1
ATOM 711 O O . ASP A 1 95 ? -10.227 -7.644 13.422 1.00 90.62 95 ASP A O 1
ATOM 715 N N . ARG A 1 96 ? -8.876 -5.902 13.042 1.00 93.12 96 ARG A N 1
ATOM 716 C CA . ARG A 1 96 ? -8.301 -6.388 11.794 1.00 93.12 96 ARG A CA 1
ATOM 717 C C . ARG A 1 96 ? -6.804 -6.171 11.853 1.00 93.12 96 ARG A C 1
ATOM 719 O O . ARG A 1 96 ? -6.339 -5.041 11.979 1.00 93.12 96 ARG A O 1
ATOM 726 N N . ILE A 1 97 ? -6.055 -7.250 11.709 1.00 94.19 97 ILE A N 1
ATOM 727 C CA . ILE A 1 97 ? -4.604 -7.211 11.554 1.00 94.19 97 ILE A CA 1
ATOM 728 C C . ILE A 1 97 ? -4.310 -7.631 10.126 1.00 94.19 97 ILE A C 1
ATOM 730 O O . ILE A 1 97 ? -4.828 -8.642 9.665 1.00 94.19 97 ILE A O 1
ATOM 734 N N . ALA A 1 98 ? -3.496 -6.866 9.415 1.00 95.25 98 ALA A N 1
ATOM 735 C CA . ALA A 1 98 ? -3.081 -7.218 8.072 1.00 95.25 98 ALA A CA 1
ATOM 736 C C . ALA A 1 98 ? -1.575 -7.069 7.915 1.00 95.25 98 ALA A C 1
ATOM 738 O O . ALA A 1 98 ? -0.958 -6.144 8.445 1.00 95.25 98 ALA A O 1
ATOM 739 N N . ILE A 1 99 ? -0.999 -7.990 7.157 1.00 95.94 99 ILE A N 1
ATOM 740 C CA . ILE A 1 99 ? 0.377 -7.945 6.687 1.00 95.94 99 ILE A CA 1
ATOM 741 C C . ILE A 1 99 ? 0.362 -8.115 5.178 1.00 95.94 99 ILE A C 1
ATOM 743 O O . ILE A 1 99 ? -0.472 -8.837 4.633 1.00 95.94 99 ILE A O 1
ATOM 747 N N . GLY A 1 100 ? 1.285 -7.479 4.481 1.00 95.56 100 GLY A N 1
ATOM 748 C CA . GLY A 1 100 ? 1.297 -7.569 3.038 1.00 95.56 100 GLY A CA 1
ATOM 749 C C . GLY A 1 100 ? 2.593 -7.132 2.398 1.00 95.56 100 GLY A C 1
ATOM 750 O O . GLY A 1 100 ? 3.492 -6.572 3.024 1.00 95.56 100 GLY A O 1
ATOM 751 N N . LEU A 1 101 ? 2.663 -7.420 1.107 1.00 95.31 101 LEU A N 1
ATOM 752 C CA . LEU A 1 101 ? 3.729 -7.024 0.213 1.00 95.31 101 LEU A CA 1
ATOM 753 C C . LEU A 1 101 ? 3.116 -6.229 -0.935 1.00 95.31 101 LEU A C 1
ATOM 755 O O . LEU A 1 101 ? 2.204 -6.689 -1.618 1.00 95.31 101 LEU A O 1
ATOM 759 N N . SER A 1 102 ? 3.626 -5.027 -1.144 1.00 94.94 102 SER A N 1
ATOM 760 C CA . SER A 1 102 ? 3.310 -4.184 -2.286 1.00 94.94 102 SER A CA 1
ATOM 761 C C . SER A 1 102 ? 4.558 -4.062 -3.141 1.00 94.94 102 SER A C 1
ATOM 763 O O . SER A 1 102 ? 5.618 -3.687 -2.648 1.00 94.94 102 SER A O 1
ATOM 765 N N . MET A 1 103 ? 4.452 -4.389 -4.420 1.00 95.62 103 MET A N 1
ATOM 766 C CA . MET A 1 103 ? 5.511 -4.175 -5.390 1.00 95.62 103 MET A CA 1
ATOM 767 C C . MET A 1 103 ? 4.962 -3.350 -6.541 1.00 95.62 103 MET A C 1
ATOM 769 O O . MET A 1 103 ? 4.012 -3.746 -7.206 1.00 95.62 103 MET A O 1
ATOM 773 N N . THR A 1 104 ? 5.589 -2.214 -6.800 1.00 95.38 104 THR A N 1
ATOM 774 C CA . THR A 1 104 ? 5.294 -1.369 -7.951 1.00 95.38 104 THR A CA 1
ATOM 775 C C . THR A 1 104 ? 6.560 -1.179 -8.764 1.00 95.38 104 THR A C 1
ATOM 777 O O . THR A 1 104 ? 7.665 -1.109 -8.227 1.00 95.38 104 THR A O 1
ATOM 780 N N . GLY A 1 105 ? 6.422 -1.143 -10.078 1.00 95.25 105 GLY A N 1
ATOM 781 C CA . GLY A 1 105 ? 7.540 -0.984 -10.987 1.00 95.25 105 GLY A CA 1
ATOM 782 C C . GLY A 1 105 ? 7.096 -0.262 -12.237 1.00 95.25 105 GLY A C 1
ATOM 783 O O . GLY A 1 105 ? 6.007 -0.510 -12.749 1.00 95.25 105 GLY A O 1
ATOM 784 N N . SER A 1 106 ? 7.952 0.624 -12.724 1.00 95.75 106 SER A N 1
ATOM 785 C CA . SER A 1 106 ? 7.782 1.299 -14.000 1.00 95.75 106 SER A CA 1
ATOM 786 C C . SER A 1 106 ? 9.102 1.285 -14.756 1.00 95.75 106 SER A C 1
ATOM 788 O O . SER A 1 106 ? 10.170 1.467 -14.169 1.00 95.75 106 SER A O 1
ATOM 790 N N . ALA A 1 107 ? 9.042 1.043 -16.056 1.00 94.12 107 ALA A N 1
ATOM 791 C CA . ALA A 1 107 ? 10.197 1.086 -16.932 1.00 94.12 107 ALA A CA 1
ATOM 792 C C . ALA A 1 107 ? 9.805 1.663 -18.291 1.00 94.12 107 ALA A C 1
ATOM 794 O O . ALA A 1 107 ? 8.784 1.294 -18.870 1.00 94.12 107 ALA A O 1
ATOM 795 N N . VAL A 1 108 ? 10.650 2.542 -18.809 1.00 93.06 108 VAL A N 1
ATOM 796 C CA . VAL A 1 108 ? 10.594 3.083 -20.159 1.00 93.06 108 VAL A CA 1
ATOM 797 C C . VAL A 1 108 ? 11.797 2.548 -20.920 1.00 93.06 108 VAL A C 1
ATOM 799 O O . VAL A 1 108 ? 12.938 2.764 -20.515 1.00 93.06 108 VAL A O 1
ATOM 802 N N . ILE A 1 109 ? 11.544 1.838 -22.015 1.00 90.50 109 ILE A N 1
ATOM 803 C CA . ILE A 1 109 ? 12.561 1.196 -22.8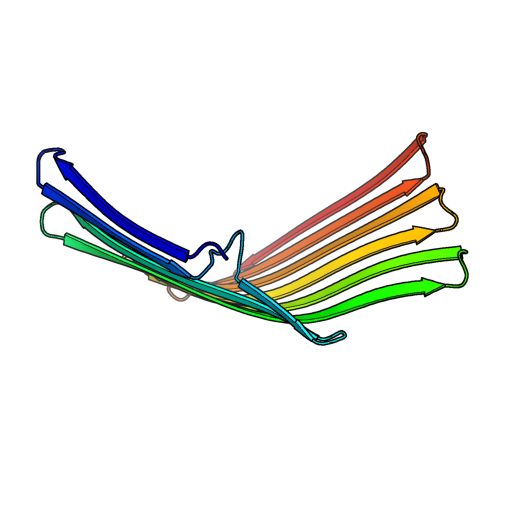50 1.00 90.50 109 ILE A CA 1
ATOM 804 C C . ILE A 1 109 ? 12.596 1.917 -24.202 1.00 90.50 109 ILE A C 1
ATOM 806 O O . ILE A 1 109 ? 11.577 2.024 -24.891 1.00 90.50 109 ILE A O 1
ATOM 810 N N . VAL A 1 110 ? 13.770 2.458 -24.541 1.00 87.12 110 VAL A N 1
ATOM 811 C CA . VAL A 1 110 ? 14.114 3.189 -25.778 1.00 87.12 110 VAL A CA 1
ATOM 812 C C . VAL A 1 110 ? 13.131 4.338 -26.094 1.00 87.12 110 VAL A C 1
ATOM 814 O O . VAL A 1 110 ? 12.996 4.793 -27.222 1.00 87.12 110 VAL A O 1
ATOM 817 N N . GLY A 1 111 ? 12.420 4.837 -25.079 1.00 80.88 111 GLY A N 1
ATOM 818 C CA . GLY A 1 111 ? 11.479 5.957 -25.185 1.00 80.88 111 GLY A CA 1
ATOM 819 C C . GLY A 1 111 ? 10.093 5.626 -25.754 1.00 80.88 111 GLY A C 1
ATOM 820 O O . GLY A 1 111 ? 9.224 6.493 -25.724 1.00 80.88 111 GLY A O 1
ATOM 821 N N . PHE A 1 112 ? 9.844 4.402 -26.232 1.00 85.94 112 PHE A N 1
ATOM 822 C CA . PHE A 1 112 ? 8.568 4.042 -26.874 1.00 85.94 112 PHE A CA 1
ATOM 823 C C . PHE A 1 112 ? 7.829 2.859 -26.238 1.00 85.94 112 PHE A C 1
ATOM 825 O O . PHE A 1 112 ? 6.630 2.704 -26.475 1.00 85.94 112 PHE A O 1
ATOM 832 N N . VAL A 1 113 ? 8.481 2.059 -25.390 1.00 91.12 113 VAL A N 1
ATOM 833 C CA . VAL A 1 113 ? 7.802 1.019 -24.601 1.00 91.12 113 VAL A CA 1
ATOM 834 C C . VAL A 1 113 ? 7.739 1.454 -23.145 1.00 91.12 113 VAL A C 1
ATOM 836 O O . VAL A 1 113 ? 8.770 1.676 -22.524 1.00 91.12 113 VAL A O 1
ATOM 839 N N . ASN A 1 114 ? 6.533 1.547 -22.597 1.00 93.06 114 ASN A N 1
ATOM 840 C CA . ASN A 1 114 ? 6.282 1.817 -21.187 1.00 93.06 114 ASN A CA 1
ATOM 841 C C . ASN A 1 114 ? 5.719 0.546 -20.557 1.00 93.06 114 ASN A C 1
ATOM 843 O O . ASN A 1 114 ? 4.677 0.062 -20.992 1.00 93.06 114 ASN A O 1
ATOM 847 N N . ALA A 1 115 ? 6.390 0.004 -19.552 1.00 93.50 115 ALA A N 1
ATOM 848 C CA . ALA A 1 115 ? 5.937 -1.152 -18.797 1.00 93.50 115 ALA A CA 1
ATOM 849 C C . ALA A 1 115 ? 5.687 -0.742 -17.347 1.00 93.50 115 ALA A C 1
ATOM 851 O O . ALA A 1 115 ? 6.559 -0.160 -16.709 1.00 93.50 115 ALA A O 1
ATOM 852 N N . ASN A 1 116 ? 4.510 -1.071 -16.834 1.00 95.12 116 ASN A N 1
ATOM 853 C CA . ASN A 1 116 ? 4.106 -0.856 -15.457 1.00 95.12 116 ASN A CA 1
ATOM 854 C C . ASN A 1 116 ? 3.677 -2.189 -14.850 1.00 95.12 116 ASN A C 1
ATOM 856 O O . ASN A 1 116 ? 2.962 -2.973 -15.476 1.00 95.12 116 ASN A O 1
ATOM 860 N N . VAL A 1 117 ? 4.083 -2.431 -13.612 1.00 95.31 117 VAL A N 1
ATOM 861 C CA . VAL A 1 117 ? 3.650 -3.578 -12.820 1.00 95.31 117 VAL A CA 1
ATOM 862 C C . VAL A 1 117 ? 3.243 -3.103 -11.438 1.00 95.31 117 VAL A C 1
ATOM 864 O O . VAL A 1 117 ? 3.951 -2.323 -10.809 1.00 95.31 117 VAL A O 1
ATOM 867 N N . ASN A 1 118 ? 2.101 -3.582 -10.964 1.00 96.81 118 ASN A N 1
ATOM 868 C CA . ASN A 1 118 ? 1.639 -3.411 -9.598 1.00 96.81 118 ASN A CA 1
ATOM 869 C C . ASN A 1 118 ? 1.197 -4.772 -9.073 1.00 96.81 118 ASN A C 1
ATOM 871 O O . ASN A 1 118 ? 0.299 -5.403 -9.627 1.00 96.81 118 ASN A O 1
ATOM 875 N N . LEU A 1 119 ? 1.826 -5.219 -8.000 1.00 95.81 119 LEU A N 1
ATOM 876 C CA . LEU A 1 119 ? 1.501 -6.433 -7.279 1.00 95.81 119 LEU A CA 1
ATOM 877 C C . LEU A 1 119 ? 1.167 -6.046 -5.841 1.00 95.81 119 LEU A C 1
ATOM 879 O O . LEU A 1 119 ? 1.937 -5.348 -5.189 1.00 95.81 119 LEU A O 1
ATOM 883 N N . LEU A 1 120 ? 0.037 -6.524 -5.347 1.00 96.56 120 LEU A N 1
ATOM 884 C CA . LEU A 1 120 ? -0.373 -6.395 -3.961 1.00 96.56 120 LEU A CA 1
ATOM 885 C C . LEU A 1 120 ? -0.707 -7.783 -3.440 1.00 96.56 120 LEU A C 1
ATOM 887 O O . LEU A 1 120 ? -1.561 -8.460 -4.002 1.00 96.56 120 LEU A O 1
ATOM 891 N N . LEU A 1 121 ? -0.041 -8.192 -2.375 1.00 96.19 121 LEU A N 1
ATOM 892 C CA . LEU A 1 121 ? -0.361 -9.379 -1.601 1.00 96.19 121 LEU A CA 1
ATOM 893 C C . LEU A 1 121 ? -0.707 -8.907 -0.193 1.00 96.19 121 LEU A C 1
ATOM 895 O O . LEU A 1 121 ? 0.037 -8.111 0.377 1.00 96.19 121 LEU A O 1
ATOM 899 N N . GLU A 1 122 ? -1.818 -9.369 0.359 1.00 96.50 122 GLU A N 1
ATOM 900 C CA . GLU A 1 122 ? -2.243 -9.049 1.720 1.00 96.50 122 GLU A CA 1
ATOM 901 C C . GLU A 1 122 ? -2.809 -10.307 2.371 1.00 96.50 122 GLU A C 1
ATOM 903 O O . GLU A 1 122 ? -3.658 -10.979 1.794 1.00 96.50 122 GLU A O 1
ATOM 908 N N . ALA A 1 123 ? -2.362 -10.614 3.579 1.00 95.81 123 ALA A N 1
ATOM 909 C CA . ALA A 1 123 ? -3.031 -11.540 4.473 1.00 95.81 123 ALA A CA 1
ATOM 910 C C . ALA A 1 123 ? -3.633 -10.717 5.609 1.00 95.81 123 ALA A C 1
ATOM 912 O O . ALA A 1 123 ? -2.918 -9.990 6.301 1.00 95.81 123 ALA A O 1
ATOM 913 N N . SER A 1 124 ? -4.944 -10.820 5.786 1.00 95.31 124 SER A N 1
ATOM 914 C CA . SER A 1 124 ? -5.675 -10.121 6.833 1.00 95.31 124 SER A CA 1
ATOM 915 C C . SER A 1 124 ? -6.398 -11.112 7.730 1.00 95.31 124 SER A C 1
ATOM 917 O O . SER A 1 124 ? -6.943 -12.104 7.257 1.00 95.31 124 SER A O 1
ATOM 919 N N . HIS A 1 125 ? -6.384 -10.849 9.028 1.00 93.38 125 HIS A N 1
ATOM 920 C CA . HIS A 1 125 ? -7.093 -11.615 10.035 1.00 93.38 125 HIS A CA 1
ATOM 921 C C . HIS A 1 125 ? -8.076 -10.696 10.748 1.00 93.38 125 HIS A C 1
ATOM 923 O O . HIS A 1 125 ? -7.691 -9.615 11.200 1.00 93.38 125 HIS A O 1
ATOM 929 N N . SER A 1 126 ? -9.337 -11.107 10.831 1.00 92.69 126 SER A N 1
ATOM 930 C CA . SER A 1 126 ? -10.375 -10.366 11.544 1.00 92.69 126 SER A CA 1
ATOM 931 C C . SER A 1 126 ? -11.463 -11.310 12.034 1.00 92.69 126 SER A C 1
ATOM 933 O O . SER A 1 126 ? -11.902 -12.189 11.293 1.00 92.69 126 SER A O 1
ATOM 935 N N . GLY A 1 127 ? -11.893 -11.152 13.289 1.00 86.06 127 GLY A N 1
ATOM 936 C CA . GLY A 1 127 ? -13.020 -11.918 13.836 1.00 86.06 127 GLY A CA 1
ATOM 937 C C . GLY A 1 127 ? -12.839 -13.441 13.782 1.00 86.06 127 GLY A C 1
ATOM 938 O O . GLY A 1 127 ? -13.816 -14.166 13.612 1.00 86.06 127 GLY A O 1
ATOM 939 N N . GLY A 1 128 ? -11.597 -13.929 13.882 1.00 84.12 128 GLY A N 1
ATOM 940 C CA . GLY A 1 128 ? -11.270 -15.356 13.823 1.00 84.12 128 GLY A CA 1
ATOM 941 C C . GLY A 1 128 ? -11.167 -15.945 12.413 1.00 84.12 128 GLY A C 1
ATOM 942 O O . GLY A 1 128 ? -10.865 -17.128 12.288 1.00 84.12 128 GLY A O 1
ATOM 943 N N . GLN A 1 129 ? -11.368 -15.150 11.359 1.00 90.06 129 GLN A N 1
ATOM 944 C CA . GLN A 1 129 ? -11.189 -15.578 9.970 1.00 90.06 129 GLN A CA 1
ATOM 945 C C . GLN A 1 129 ? -9.934 -14.956 9.364 1.00 90.06 129 GLN A C 1
ATOM 947 O O . GLN A 1 129 ? -9.618 -13.792 9.623 1.00 90.06 129 GLN A O 1
ATOM 952 N N . THR A 1 130 ? -9.230 -15.728 8.536 1.00 93.56 130 THR A N 1
ATOM 953 C CA . THR A 1 130 ? -8.060 -15.250 7.794 1.00 93.56 130 THR A CA 1
ATOM 954 C C . THR A 1 130 ? -8.377 -15.218 6.305 1.00 93.56 130 THR A C 1
ATOM 956 O O . THR A 1 130 ? -8.788 -16.215 5.720 1.00 93.56 130 THR A O 1
ATOM 959 N N . GLU A 1 131 ? -8.158 -14.072 5.674 1.00 95.38 131 GLU A N 1
ATOM 960 C CA . GLU A 1 131 ? -8.347 -13.864 4.242 1.00 95.38 131 GLU A CA 1
ATOM 961 C C . GLU A 1 131 ? -7.022 -13.448 3.601 1.00 95.38 131 GLU A C 1
ATOM 963 O O . GLU A 1 131 ? -6.392 -12.471 4.010 1.00 95.38 131 GLU A O 1
ATOM 968 N N . GLY A 1 132 ? -6.604 -14.191 2.579 1.00 95.19 132 GLY A N 1
ATOM 969 C CA . GLY A 1 132 ? -5.498 -13.840 1.700 1.00 95.19 132 GLY A CA 1
ATOM 970 C C . GLY A 1 132 ? -6.016 -13.214 0.411 1.00 95.19 132 GLY A C 1
ATOM 971 O O . GLY A 1 132 ? -6.791 -13.833 -0.316 1.00 95.19 132 GLY A O 1
ATOM 972 N N . THR A 1 133 ? -5.554 -12.013 0.086 1.00 95.69 133 THR A N 1
ATOM 973 C CA . THR A 1 133 ? -5.847 -11.335 -1.176 1.00 95.69 133 THR A CA 1
ATOM 974 C C . THR A 1 133 ? -4.568 -11.112 -1.974 1.00 95.69 133 THR A C 1
ATOM 976 O O . THR A 1 133 ? -3.500 -10.819 -1.437 1.00 95.69 133 THR A O 1
ATOM 979 N N . GLY A 1 134 ? -4.665 -11.284 -3.287 1.00 95.44 134 GLY A N 1
ATOM 980 C CA . GLY A 1 134 ? -3.571 -11.085 -4.222 1.00 95.44 134 GLY A CA 1
ATOM 981 C C . GLY A 1 134 ? -4.070 -10.381 -5.471 1.00 95.44 134 GLY A C 1
ATOM 982 O O . GLY A 1 134 ? -5.024 -10.829 -6.101 1.00 95.44 134 GLY A O 1
ATOM 983 N N . ARG A 1 135 ? -3.425 -9.285 -5.859 1.00 96.38 135 ARG A N 1
ATOM 984 C CA . ARG A 1 135 ? -3.766 -8.501 -7.043 1.00 96.38 135 ARG A CA 1
ATOM 985 C C . ARG A 1 135 ? -2.518 -8.214 -7.857 1.00 96.38 135 ARG A C 1
ATOM 987 O O . ARG A 1 135 ? -1.576 -7.626 -7.347 1.00 96.38 135 ARG A O 1
ATOM 994 N N . LEU A 1 136 ? -2.549 -8.573 -9.134 1.00 96.19 136 LEU A N 1
ATOM 995 C CA . LEU A 1 136 ? -1.511 -8.282 -10.114 1.00 96.19 136 LEU A CA 1
ATOM 996 C C . LEU A 1 136 ? -2.116 -7.460 -11.256 1.00 96.19 136 LEU A C 1
ATOM 998 O O . LEU A 1 136 ? -3.088 -7.883 -11.882 1.00 96.19 136 LEU A O 1
ATOM 1002 N N . ASP A 1 137 ? -1.545 -6.292 -11.516 1.00 96.69 137 ASP A N 1
ATOM 1003 C CA . ASP A 1 137 ? -1.883 -5.391 -12.616 1.00 96.69 137 ASP A CA 1
ATOM 1004 C C . ASP A 1 137 ? -0.606 -5.124 -13.418 1.00 96.69 137 ASP A C 1
ATOM 1006 O O . ASP A 1 137 ? 0.349 -4.539 -12.908 1.00 96.69 137 ASP A O 1
ATOM 1010 N N . VAL A 1 138 ? -0.571 -5.608 -14.655 1.00 95.62 138 VAL A N 1
ATOM 1011 C CA . VAL A 1 138 ? 0.536 -5.419 -15.591 1.00 95.62 138 VAL A CA 1
ATOM 1012 C C . VAL A 1 138 ? 0.013 -4.643 -16.785 1.00 95.62 138 VAL A C 1
ATOM 1014 O O . VAL A 1 138 ? -0.964 -5.037 -17.425 1.00 95.62 138 VAL A O 1
ATOM 1017 N N . GLU A 1 139 ? 0.694 -3.559 -17.122 1.00 95.94 139 GLU A N 1
ATOM 1018 C CA . GLU A 1 139 ? 0.401 -2.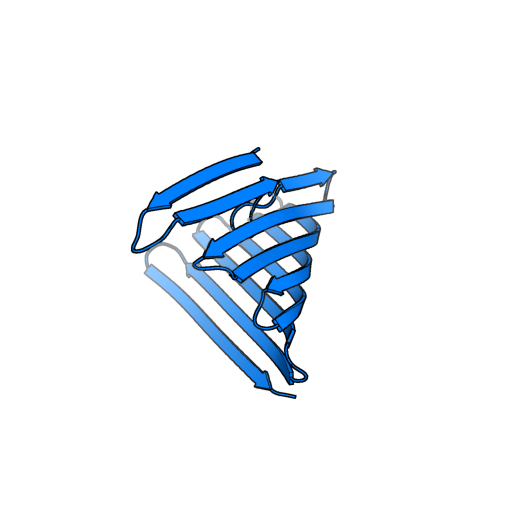747 -18.292 1.00 95.94 139 GLU A CA 1
ATOM 1019 C C . GLU A 1 139 ? 1.671 -2.577 -19.119 1.00 95.94 139 GLU A C 1
ATOM 1021 O O . GLU A 1 139 ? 2.697 -2.139 -18.613 1.00 95.94 139 GLU A O 1
ATOM 1026 N N . VAL A 1 140 ? 1.601 -2.901 -20.407 1.00 93.56 140 VAL A N 1
ATOM 1027 C CA . VAL A 1 140 ? 2.682 -2.652 -21.362 1.00 93.56 140 VAL A CA 1
ATOM 1028 C C . VAL A 1 140 ? 2.119 -1.844 -22.516 1.00 93.56 140 VAL A C 1
ATOM 1030 O O . VAL A 1 140 ? 1.290 -2.322 -23.287 1.00 93.56 140 VAL A O 1
ATOM 1033 N N . LYS A 1 141 ? 2.571 -0.603 -22.645 1.00 92.94 1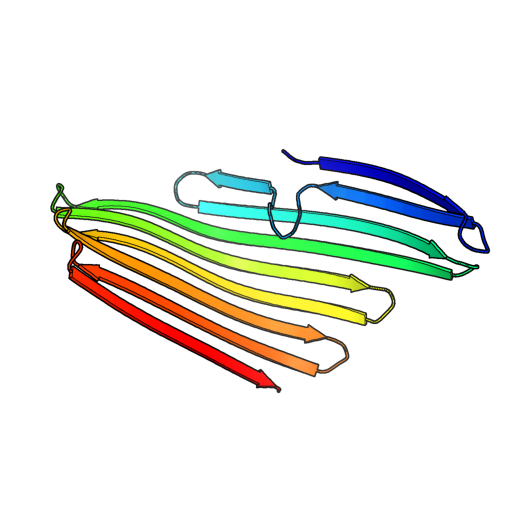41 LYS A N 1
ATOM 1034 C CA . LYS A 1 141 ? 2.186 0.318 -23.707 1.00 92.94 141 LYS A CA 1
ATOM 1035 C C . LYS A 1 141 ? 3.336 0.489 -24.689 1.00 92.94 141 LYS A C 1
ATOM 1037 O O . LYS A 1 141 ? 4.404 0.964 -24.314 1.00 92.94 141 LYS A O 1
ATOM 1042 N N . ILE A 1 142 ? 3.092 0.142 -25.946 1.00 90.56 142 ILE A N 1
ATOM 1043 C CA . ILE A 1 142 ? 4.022 0.324 -27.061 1.00 90.56 142 ILE A CA 1
ATOM 1044 C C . ILE A 1 142 ? 3.481 1.473 -27.915 1.00 90.56 142 ILE A C 1
ATOM 1046 O O . ILE A 1 142 ? 2.517 1.309 -28.668 1.00 90.56 142 ILE A O 1
ATOM 1050 N N . SER A 1 143 ? 4.092 2.651 -27.773 1.00 85.50 143 SER A N 1
ATOM 1051 C CA . SER A 1 143 ? 3.710 3.885 -28.473 1.00 85.50 143 S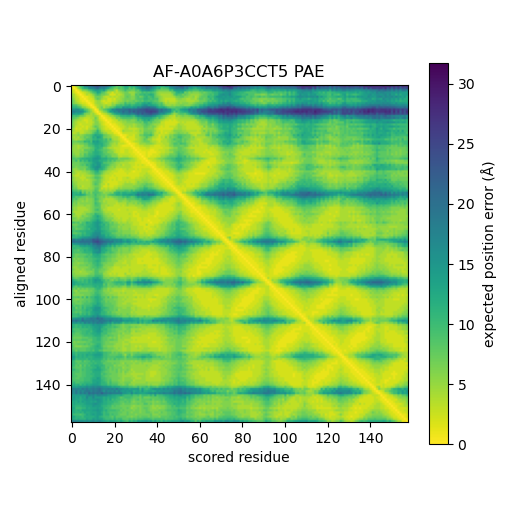ER A CA 1
ATOM 1052 C C . SER A 1 143 ? 2.198 4.177 -28.394 1.00 85.50 143 SER A C 1
ATOM 1054 O O . SER A 1 143 ? 1.524 3.819 -27.425 1.00 85.50 143 SER A O 1
ATOM 1056 N N . TRP A 1 144 ? 1.642 4.892 -29.376 1.00 79.75 144 TRP A N 1
ATOM 1057 C CA . TRP A 1 144 ? 0.215 5.229 -29.424 1.00 79.75 144 TRP A CA 1
ATOM 1058 C C . TRP A 1 144 ? -0.699 4.079 -29.879 1.00 79.75 144 TRP A C 1
ATOM 1060 O O . TRP A 1 144 ? -1.913 4.215 -29.791 1.00 79.75 144 TRP A O 1
ATOM 1070 N N . PHE A 1 145 ? -0.148 2.971 -30.393 1.00 83.12 145 PHE A N 1
ATOM 1071 C CA . PHE A 1 145 ? -0.908 2.033 -31.234 1.00 83.12 145 PHE A CA 1
ATOM 1072 C C . PHE A 1 145 ? -1.215 0.722 -30.524 1.00 83.12 145 PHE A C 1
ATOM 1074 O O . PHE A 1 145 ? -2.104 -0.004 -30.960 1.00 83.12 145 PHE A O 1
ATOM 1081 N N . TYR A 1 146 ? -0.500 0.398 -29.444 1.00 89.69 146 TYR A N 1
ATOM 1082 C CA . TYR A 1 146 ? -0.720 -0.852 -28.739 1.00 89.69 146 TYR A CA 1
ATOM 1083 C C . TYR A 1 146 ? -0.586 -0.684 -27.231 1.00 89.69 146 TYR A C 1
ATOM 1085 O O . TYR A 1 146 ? 0.359 -0.089 -26.715 1.00 89.69 146 TYR A O 1
ATOM 1093 N N . THR A 1 147 ? -1.559 -1.212 -26.498 1.00 92.25 147 THR A N 1
ATOM 1094 C CA . THR A 1 147 ? -1.533 -1.272 -25.038 1.00 92.25 147 THR A CA 1
ATOM 1095 C C . THR A 1 147 ? -2.042 -2.636 -24.610 1.00 92.25 147 THR A C 1
ATOM 1097 O O . THR A 1 147 ? -3.211 -2.961 -24.797 1.00 92.25 147 THR A O 1
ATOM 1100 N N . PHE A 1 148 ? -1.153 -3.431 -24.029 1.00 92.56 148 PHE A N 1
ATOM 1101 C CA . PHE A 1 148 ? -1.485 -4.683 -23.378 1.00 92.56 148 PHE A CA 1
ATOM 1102 C C . PHE A 1 148 ? -1.766 -4.424 -21.900 1.00 92.56 148 PHE A C 1
ATOM 1104 O O . PHE A 1 148 ? -0.988 -3.755 -21.220 1.00 92.56 148 PHE A O 1
ATOM 1111 N N . ARG A 1 149 ? -2.879 -4.958 -21.397 1.00 93.62 149 ARG A N 1
ATOM 1112 C CA . ARG A 1 149 ? -3.275 -4.860 -19.990 1.00 93.62 149 ARG A CA 1
ATOM 1113 C C . ARG A 1 149 ? -3.683 -6.229 -19.489 1.00 93.62 149 ARG A C 1
ATOM 1115 O O . ARG A 1 149 ? -4.561 -6.863 -20.067 1.00 93.62 149 ARG A O 1
ATOM 1122 N N . PHE A 1 150 ? -3.085 -6.645 -18.385 1.00 94.50 150 PHE A N 1
ATOM 1123 C CA . PHE A 1 150 ? -3.416 -7.877 -17.697 1.00 94.50 150 PHE A CA 1
ATOM 1124 C C . PHE A 1 150 ? -3.703 -7.573 -16.233 1.00 94.50 150 PHE A C 1
ATOM 1126 O O . PHE A 1 150 ? -2.865 -7.017 -15.529 1.00 94.50 150 PHE A O 1
ATOM 1133 N N . LYS A 1 151 ? -4.899 -7.945 -15.774 1.00 95.50 151 LYS A N 1
ATOM 1134 C CA . LYS A 1 151 ? -5.322 -7.760 -14.387 1.00 95.50 151 LYS A CA 1
ATOM 1135 C C . LYS A 1 151 ? -5.837 -9.074 -13.844 1.00 95.50 151 LYS A C 1
ATOM 1137 O O . LYS A 1 151 ? -6.734 -9.681 -14.428 1.00 95.50 151 LYS A O 1
ATOM 1142 N N . ARG A 1 152 ? -5.297 -9.496 -12.707 1.00 95.19 152 ARG A N 1
ATOM 1143 C CA . ARG A 1 152 ? -5.763 -10.673 -11.981 1.00 95.19 152 ARG A CA 1
ATOM 1144 C C . ARG A 1 152 ? -5.903 -10.325 -10.511 1.00 95.19 152 ARG A C 1
ATOM 1146 O O . ARG A 1 152 ? -5.004 -9.731 -9.928 1.00 95.19 152 ARG A O 1
ATOM 1153 N N . SER A 1 153 ? -7.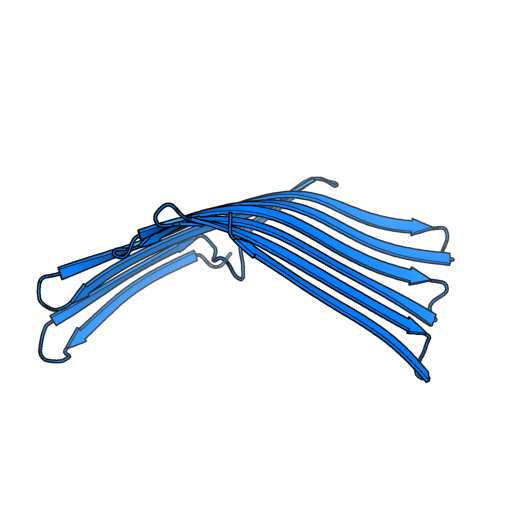033 -10.702 -9.931 1.00 94.44 153 SER A N 1
ATOM 1154 C CA . SER A 1 153 ? -7.276 -10.630 -8.496 1.00 94.44 153 SER A CA 1
ATOM 1155 C C . SER A 1 153 ? -7.681 -12.016 -8.019 1.00 94.44 153 SER A C 1
ATOM 1157 O O . SER A 1 153 ? -8.431 -12.706 -8.711 1.00 94.44 153 SER A O 1
ATOM 1159 N N . VAL A 1 154 ? -7.161 -12.427 -6.873 1.00 94.69 154 VAL A N 1
ATOM 1160 C CA . VAL A 1 154 ? -7.466 -13.692 -6.210 1.00 94.69 154 VAL A CA 1
ATOM 1161 C C . VAL A 1 154 ? -7.739 -13.380 -4.748 1.00 94.69 154 VAL A C 1
ATOM 1163 O O . VAL A 1 154 ? -7.001 -12.614 -4.134 1.00 94.69 154 VAL A O 1
ATOM 1166 N N . THR A 1 155 ? -8.789 -13.986 -4.213 1.00 93.69 155 THR A N 1
ATOM 1167 C CA . THR A 1 155 ? -9.132 -13.952 -2.794 1.00 93.69 155 THR A CA 1
ATOM 1168 C C . THR A 1 155 ? -9.277 -15.389 -2.325 1.00 93.69 155 THR A C 1
ATOM 1170 O O . THR A 1 155 ? -9.884 -16.206 -3.021 1.00 93.69 155 THR A O 1
ATOM 1173 N N . HIS A 1 156 ? -8.695 -15.706 -1.177 1.00 92.50 156 HIS A N 1
ATOM 1174 C CA . HIS A 1 156 ? -8.765 -17.019 -0.561 1.00 92.50 156 HIS A CA 1
ATOM 1175 C C . HIS A 1 156 ? -9.078 -16.877 0.926 1.00 92.50 156 HIS A C 1
ATOM 1177 O O . HIS A 1 156 ? -8.430 -16.098 1.622 1.00 92.50 156 HIS A O 1
ATOM 1183 N N . HIS A 1 157 ? -10.062 -17.635 1.399 1.00 89.25 157 HIS A N 1
ATOM 1184 C CA . HIS A 1 157 ? -10.429 -17.706 2.810 1.00 89.25 157 HIS A CA 1
ATOM 1185 C C . HIS A 1 157 ? -9.832 -18.983 3.398 1.00 89.25 157 HIS A C 1
ATOM 1187 O O . HIS A 1 157 ? -9.964 -20.045 2.786 1.00 89.25 157 HIS A O 1
ATOM 1193 N N . PHE A 1 158 ? -9.168 -18.852 4.544 1.00 75.31 158 PHE A N 1
ATOM 1194 C CA . PHE A 1 158 ? -8.568 -19.953 5.293 1.00 75.31 158 PHE A CA 1
ATOM 1195 C C . PHE A 1 158 ? -9.430 -20.331 6.495 1.00 75.31 158 PHE A C 1
ATOM 1197 O O . PHE A 1 158 ? -9.993 -19.405 7.128 1.00 75.31 158 PHE A O 1
#

Radius of gyration: 20.58 Å; Cα contacts (8 Å, |Δi|>4): 416; chains: 1; bounding box: 55×38×56 Å

Secondary structure (DSSP, 8-state):
--EEEEEEEEEESEEEEEEEEEESBTTB-EEEEETTEEEEEEEEEEEEEETTEEEEEEEEEEEEEEEEEEEETTTEEEEEEEEEEEEEEEETTEEEEEEEEEEEEEEEETTTEEEEEEEEEEEEEETTEEEEEEEEEEEEEETTTEEEEEEEEEEEE-

Foldseek 3Di:
DDWDWDWDWDQDVHTKIKTKTKQADPVGFQKDDDAFKIKGKIWIWMWMDDPNDIKIKIKIKIKIDTKDWDDDVLQKTWIKDKIWMWMWIDIPVWIKTKTKIWIWIWMDGNNFKIKIKIWIWMWMDIPRKIKIKIKIWIWIGGHPPDIDIDIDIDMDID

Nearest PDB structures (foldseek):
  3qq2-assembly2_B  TM=4.323E-01  e=1.278E+00  Bordetella pertussis
  4qky-assembly1_A  TM=4.238E-01  e=1.938E+00  Bordetella pertussis Tohama I
  1nqh-assembly1_A  TM=4.738E-01  e=8.770E+00  Escherichia coli

Mean predicted aligned error: 7.11 Å

pLDDT: mean 88.99, std 7.74, range [53.53, 96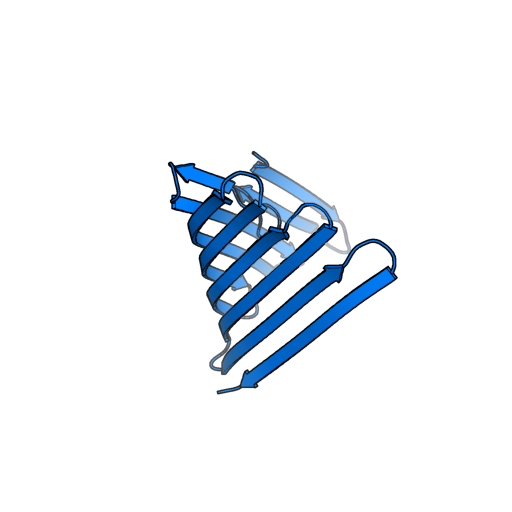.81]